Protein AF-A0A4Q2YR15-F1 (afdb_monomer_lite)

Sequence (90 aa):
MSIFNLKNTLIIDAITCTALFVLSVFATATVAALLGLPSDVVTVAGWIGLPSALLMLFVANQKVPSKGLANLIAVGNLGWVAASFAVLAI

Secondary structure (DSSP, 8-state):
-----HHHHHHHHHHHHHHHHHHHHHSHHHHHHHHT--HHHHHHHHHHHHHHHHHHHHHHTSSS--HHHHHHHHHHHHHHHHHHHHHHT-

pLDDT: mean 84.16, std 8.54, range [42.38, 91.06]

Radius of gyration: 14.48 Å; chains: 1; bounding box: 34×25×40 Å

Foldseek 3Di:
DCDDDLLVVLQVLLVVLQVLLCCLQVVLVVVCVVVVHDSVVSNVSSVVSNVLSVLSNVQSPDPHRDPVSVVVSVVVVVVVVVVVVVRVVD

Structure (mmCIF, N/CA/C/O backbone):
data_AF-A0A4Q2YR15-F1
#
_entry.id   AF-A0A4Q2YR15-F1
#
loop_
_atom_site.group_PDB
_atom_site.id
_atom_site.type_symbol
_atom_site.label_atom_id
_atom_site.label_alt_id
_atom_site.label_comp_id
_atom_site.label_asym_id
_atom_site.label_entity_id
_atom_site.label_seq_id
_atom_site.pdbx_PDB_ins_code
_atom_site.Cartn_x
_atom_site.Cartn_y
_atom_site.Cartn_z
_atom_site.occupancy
_atom_site.B_iso_or_equiv
_atom_site.auth_seq_id
_atom_site.auth_comp_id
_atom_site.auth_asym_id
_atom_site.auth_atom_id
_atom_site.pdbx_PDB_model_num
ATOM 1 N N . MET A 1 1 ? -7.587 -13.893 24.484 1.00 42.38 1 MET A N 1
ATOM 2 C CA . MET A 1 1 ? -6.535 -14.328 23.541 1.00 42.38 1 MET A CA 1
ATOM 3 C C . MET A 1 1 ? -5.973 -13.071 22.890 1.00 42.38 1 MET A C 1
ATOM 5 O O . MET A 1 1 ? -6.685 -12.425 22.134 1.00 42.38 1 MET A O 1
ATOM 9 N N . SER A 1 2 ? -4.787 -12.633 23.324 1.00 49.69 2 SER A N 1
ATOM 10 C CA . SER A 1 2 ? -4.199 -11.324 22.995 1.00 49.69 2 SER A CA 1
ATOM 11 C C . SER A 1 2 ? -3.631 -11.315 21.572 1.00 49.69 2 SER A C 1
ATOM 13 O O . SER A 1 2 ? -2.424 -11.387 21.371 1.00 49.69 2 SER A O 1
ATOM 15 N N . ILE A 1 3 ? -4.527 -11.272 20.585 1.00 49.38 3 ILE A N 1
ATOM 16 C CA . ILE A 1 3 ? -4.233 -10.871 19.207 1.00 49.38 3 ILE A CA 1
ATOM 17 C C . ILE A 1 3 ? -3.788 -9.408 19.266 1.00 49.38 3 ILE A C 1
ATOM 19 O O . ILE A 1 3 ? -4.487 -8.590 19.860 1.00 49.38 3 ILE A O 1
ATOM 23 N N . PHE A 1 4 ? -2.612 -9.106 18.721 1.00 56.69 4 PHE A N 1
ATOM 24 C CA . PHE A 1 4 ? -2.022 -7.770 18.605 1.00 56.69 4 PHE A CA 1
ATOM 25 C C . PHE A 1 4 ? -3.065 -6.648 18.486 1.00 56.69 4 PHE A C 1
ATOM 27 O O . PHE A 1 4 ? -4.028 -6.756 17.729 1.00 56.69 4 PHE A O 1
ATOM 34 N N . ASN A 1 5 ? -2.876 -5.569 19.251 1.00 78.75 5 ASN A N 1
ATOM 35 C CA . ASN A 1 5 ? -3.768 -4.413 19.250 1.00 78.75 5 ASN A CA 1
ATOM 36 C C . ASN A 1 5 ? -3.951 -3.919 17.804 1.00 78.75 5 ASN A C 1
ATOM 38 O O . ASN A 1 5 ? -3.015 -3.377 17.221 1.00 78.75 5 ASN A O 1
ATOM 42 N N . LEU A 1 6 ? -5.142 -4.139 17.232 1.00 80.31 6 LEU A N 1
ATOM 43 C CA . LEU A 1 6 ? -5.455 -3.894 15.817 1.00 80.31 6 LEU A CA 1
ATOM 44 C C . LEU A 1 6 ? -5.042 -2.488 15.369 1.00 80.31 6 LEU A C 1
ATOM 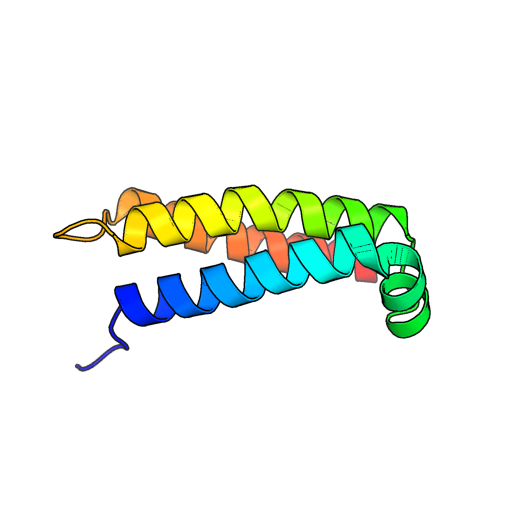46 O O . LEU A 1 6 ? -4.572 -2.301 14.253 1.00 80.31 6 LEU A O 1
ATOM 50 N N . LYS A 1 7 ? -5.159 -1.503 16.266 1.00 80.88 7 LYS A N 1
ATOM 51 C CA . LYS A 1 7 ? -4.707 -0.132 16.012 1.00 80.88 7 LYS A CA 1
ATOM 52 C C . LYS A 1 7 ? -3.205 -0.053 15.781 1.00 80.88 7 LYS A C 1
ATOM 54 O O . LYS A 1 7 ? -2.775 0.612 14.852 1.00 80.88 7 LYS A O 1
ATOM 59 N N . ASN A 1 8 ? -2.418 -0.740 16.601 1.00 85.44 8 ASN A N 1
ATOM 60 C CA . ASN A 1 8 ? -0.965 -0.754 16.479 1.00 85.44 8 ASN A CA 1
ATOM 61 C C . ASN A 1 8 ? -0.535 -1.403 15.160 1.00 85.44 8 ASN A C 1
ATOM 63 O O . ASN A 1 8 ? 0.332 -0.871 14.478 1.00 85.44 8 ASN A O 1
ATOM 67 N N . THR A 1 9 ? -1.184 -2.504 14.771 1.00 86.00 9 THR A N 1
ATOM 68 C CA . THR A 1 9 ? -0.953 -3.143 13.469 1.00 86.00 9 THR A CA 1
ATOM 69 C C . THR A 1 9 ? -1.286 -2.197 12.317 1.00 86.00 9 THR A C 1
ATOM 71 O O . THR A 1 9 ? -0.449 -2.014 11.445 1.00 86.00 9 THR A O 1
ATOM 74 N N . LEU A 1 10 ? -2.451 -1.540 12.343 1.00 85.56 10 LEU A N 1
ATOM 75 C CA . LEU A 1 10 ? -2.852 -0.581 11.306 1.00 85.56 10 LEU A CA 1
ATOM 76 C C . LEU A 1 10 ? -1.918 0.637 11.225 1.00 85.56 10 LEU A C 1
ATOM 78 O O . LEU A 1 10 ? -1.667 1.140 10.136 1.00 85.56 10 LEU A O 1
ATOM 82 N N . ILE A 1 11 ? -1.388 1.108 12.358 1.00 87.00 11 ILE A N 1
ATOM 83 C CA . ILE A 1 11 ? -0.411 2.207 12.386 1.00 87.00 11 ILE A CA 1
ATOM 84 C C . ILE A 1 11 ? 0.911 1.767 11.755 1.00 87.00 11 ILE A C 1
ATOM 86 O O . ILE A 1 11 ? 1.448 2.493 10.923 1.00 87.00 11 ILE A O 1
ATOM 90 N N . ILE A 1 12 ? 1.433 0.594 12.131 1.00 88.25 12 ILE A N 1
ATOM 91 C CA . ILE A 1 12 ? 2.672 0.062 11.549 1.00 88.25 12 ILE A CA 1
ATOM 92 C C . ILE A 1 12 ? 2.500 -0.127 10.039 1.00 88.25 12 ILE A C 1
ATOM 94 O O . ILE A 1 12 ? 3.350 0.330 9.280 1.00 88.25 12 ILE A O 1
ATOM 98 N N . ASP A 1 13 ? 1.382 -0.718 9.613 1.00 86.19 13 ASP A N 1
ATOM 99 C CA . ASP A 1 13 ? 1.068 -0.955 8.201 1.00 86.19 13 ASP A CA 1
ATOM 100 C C . ASP A 1 13 ? 1.006 0.364 7.410 1.00 86.19 13 ASP A C 1
ATOM 102 O O . ASP A 1 13 ? 1.656 0.522 6.374 1.00 86.19 13 ASP A O 1
ATOM 106 N N . ALA A 1 14 ? 0.348 1.384 7.969 1.00 88.12 14 ALA A N 1
ATOM 107 C CA . ALA A 1 14 ? 0.312 2.711 7.370 1.00 88.12 14 ALA A CA 1
ATOM 108 C C . ALA A 1 14 ? 1.693 3.371 7.258 1.00 88.12 14 ALA A C 1
ATOM 110 O O . ALA A 1 14 ? 1.985 4.004 6.240 1.00 88.12 14 ALA A O 1
ATOM 111 N N . ILE A 1 15 ? 2.550 3.233 8.276 1.00 91.06 15 ILE A N 1
ATOM 112 C CA . ILE A 1 15 ? 3.929 3.739 8.236 1.00 91.06 15 ILE A CA 1
ATOM 113 C C . ILE A 1 15 ? 4.696 3.041 7.113 1.00 91.06 15 ILE A C 1
ATOM 115 O O . ILE A 1 15 ? 5.339 3.715 6.310 1.00 91.06 15 ILE A O 1
ATOM 119 N N . THR A 1 16 ? 4.595 1.714 7.008 1.00 90.00 16 THR A N 1
ATOM 120 C CA . THR A 1 16 ? 5.287 0.951 5.964 1.00 90.00 16 THR A CA 1
ATOM 121 C C . THR A 1 16 ? 4.765 1.268 4.564 1.00 90.00 16 THR A C 1
ATOM 123 O O . THR A 1 16 ? 5.571 1.459 3.657 1.00 90.00 16 THR A O 1
ATOM 126 N N . CYS A 1 17 ? 3.451 1.430 4.384 1.00 88.75 17 CYS A N 1
ATOM 127 C CA . CYS A 1 17 ? 2.848 1.830 3.111 1.00 88.75 17 CYS A CA 1
ATOM 128 C C . CYS A 1 17 ? 3.239 3.263 2.715 1.00 88.75 17 CYS A C 1
ATOM 130 O O . CYS A 1 17 ? 3.509 3.536 1.547 1.00 88.75 17 CYS A O 1
ATOM 132 N N . THR A 1 18 ? 3.334 4.176 3.684 1.00 89.06 18 THR A N 1
ATOM 133 C CA . THR A 1 18 ? 3.809 5.547 3.442 1.00 89.06 18 THR A CA 1
ATOM 134 C C . THR A 1 18 ? 5.289 5.557 3.072 1.00 89.06 18 THR A C 1
ATOM 136 O O . THR A 1 18 ? 5.681 6.236 2.126 1.00 89.06 18 THR A O 1
ATOM 139 N N . ALA A 1 19 ? 6.118 4.777 3.770 1.00 89.69 19 ALA A N 1
ATOM 140 C CA . ALA A 1 19 ? 7.530 4.623 3.436 1.00 89.69 19 ALA A CA 1
ATOM 141 C C . ALA A 1 19 ? 7.705 4.027 2.032 1.00 89.69 19 ALA A C 1
ATOM 143 O O . ALA A 1 19 ? 8.519 4.527 1.256 1.00 89.69 19 ALA A O 1
ATOM 144 N N . LEU A 1 20 ? 6.894 3.023 1.674 1.00 88.50 20 LEU A N 1
ATOM 145 C CA . LEU A 1 20 ? 6.861 2.453 0.330 1.00 88.50 20 LEU A CA 1
ATOM 146 C C . LEU A 1 20 ? 6.482 3.507 -0.712 1.00 88.50 20 LEU A C 1
ATOM 148 O O . LEU A 1 20 ? 7.165 3.594 -1.727 1.00 88.50 20 LEU A O 1
ATOM 152 N N . PHE A 1 21 ? 5.455 4.329 -0.472 1.00 89.62 21 PHE A N 1
ATOM 153 C CA . PHE A 1 21 ? 5.102 5.442 -1.360 1.00 89.62 21 PHE A CA 1
ATOM 154 C C . PHE A 1 21 ? 6.282 6.399 -1.551 1.00 89.62 21 PHE A C 1
ATOM 156 O O . PHE A 1 21 ? 6.662 6.682 -2.684 1.00 89.62 21 PHE A O 1
ATOM 163 N N . VAL A 1 22 ? 6.904 6.853 -0.459 1.00 90.19 22 VAL A N 1
ATOM 164 C CA . VAL A 1 22 ? 8.024 7.801 -0.526 1.00 90.19 22 VAL A CA 1
ATOM 165 C C . VAL A 1 22 ? 9.185 7.210 -1.327 1.00 90.19 22 VAL A C 1
ATOM 167 O O . VAL A 1 22 ? 9.679 7.840 -2.260 1.00 90.19 22 VAL A O 1
ATOM 170 N N . LEU A 1 23 ? 9.594 5.980 -1.023 1.00 88.38 23 LEU A N 1
ATOM 171 C CA . LEU A 1 23 ? 10.693 5.322 -1.730 1.00 88.38 23 LEU A CA 1
ATOM 172 C C . LEU A 1 23 ? 10.347 5.050 -3.198 1.00 88.38 23 LEU A C 1
ATOM 174 O O . LEU A 1 23 ? 11.166 5.285 -4.081 1.00 88.38 23 LEU A O 1
ATOM 178 N N . SER A 1 24 ? 9.127 4.606 -3.479 1.00 85.62 24 SER A N 1
ATOM 179 C CA . SER A 1 24 ? 8.729 4.184 -4.823 1.00 85.62 24 SER A CA 1
ATOM 180 C C . SER A 1 24 ? 8.384 5.347 -5.752 1.00 85.62 24 SER A C 1
ATOM 182 O O . SER A 1 24 ? 8.449 5.169 -6.964 1.00 85.62 24 SER A O 1
ATOM 184 N N . VAL A 1 25 ? 8.046 6.529 -5.223 1.00 87.25 25 VAL A N 1
ATOM 185 C CA . VAL A 1 25 ? 7.777 7.744 -6.017 1.00 87.25 25 VAL A CA 1
ATOM 186 C C . VAL A 1 25 ? 9.004 8.651 -6.127 1.00 87.25 25 VAL A C 1
ATOM 188 O O . VAL A 1 25 ? 9.259 9.188 -7.200 1.00 87.25 25 VAL A O 1
ATOM 191 N N . PHE A 1 26 ? 9.788 8.821 -5.056 1.00 87.75 26 PHE A N 1
ATOM 192 C CA . PHE A 1 26 ? 10.939 9.739 -5.068 1.00 87.75 26 PHE A CA 1
ATOM 193 C C . PHE A 1 26 ? 12.274 9.054 -5.375 1.00 87.75 26 PHE A C 1
ATOM 195 O O . PHE A 1 26 ? 13.203 9.713 -5.834 1.00 87.75 26 PHE A O 1
ATOM 202 N N . ALA A 1 27 ? 12.377 7.742 -5.155 1.00 88.81 27 ALA A N 1
ATOM 203 C CA . ALA A 1 27 ? 13.560 6.945 -5.475 1.00 88.81 27 ALA A CA 1
ATOM 204 C C . ALA A 1 27 ? 13.228 5.803 -6.451 1.00 88.81 27 ALA A C 1
ATOM 206 O O . ALA A 1 27 ? 13.898 4.770 -6.444 1.00 88.81 27 ALA A O 1
ATOM 207 N N . THR A 1 28 ? 12.220 5.989 -7.318 1.00 87.88 28 THR A N 1
ATOM 208 C CA . THR A 1 28 ? 11.723 4.964 -8.251 1.00 87.88 28 THR A CA 1
ATOM 209 C C . THR A 1 28 ? 12.842 4.273 -9.011 1.00 87.88 28 THR A C 1
ATOM 211 O O . THR A 1 28 ? 12.901 3.052 -9.006 1.00 87.88 28 THR A O 1
ATOM 214 N N . ALA A 1 29 ? 13.740 5.029 -9.650 1.00 84.25 29 ALA A N 1
ATOM 215 C CA . ALA A 1 29 ? 14.800 4.456 -10.478 1.00 84.25 29 ALA A CA 1
ATOM 216 C C . ALA A 1 29 ? 15.760 3.580 -9.657 1.00 84.25 29 ALA A C 1
ATOM 218 O O . ALA A 1 29 ? 16.157 2.505 -10.098 1.00 84.25 29 ALA A O 1
ATOM 219 N N . THR A 1 30 ? 16.091 4.009 -8.437 1.00 88.44 30 THR A N 1
ATOM 220 C CA . THR A 1 30 ? 16.942 3.252 -7.514 1.00 88.44 30 THR A CA 1
ATOM 221 C C . THR A 1 30 ? 16.241 1.986 -7.029 1.00 88.44 30 THR A C 1
ATOM 223 O O . THR A 1 30 ? 16.845 0.918 -7.026 1.00 88.44 30 THR A O 1
ATOM 226 N N . VAL A 1 31 ? 14.962 2.083 -6.660 1.00 86.88 31 VAL A N 1
ATOM 227 C CA . VAL A 1 31 ? 14.153 0.944 -6.201 1.00 86.88 31 VAL A CA 1
ATOM 228 C C . VAL A 1 31 ? 13.916 -0.056 -7.337 1.00 86.88 31 VAL A C 1
ATOM 230 O O . VAL A 1 31 ? 14.086 -1.253 -7.137 1.00 86.88 31 VAL A O 1
ATOM 233 N N . ALA A 1 32 ? 13.603 0.421 -8.541 1.00 87.94 32 ALA A N 1
ATOM 234 C CA . ALA A 1 32 ? 13.446 -0.388 -9.747 1.00 87.94 32 ALA A CA 1
ATOM 235 C C . ALA A 1 32 ? 14.731 -1.156 -10.082 1.00 87.94 32 ALA A C 1
ATOM 237 O O . ALA A 1 32 ? 14.683 -2.365 -10.292 1.00 87.94 32 ALA A O 1
ATOM 238 N N . ALA A 1 33 ? 15.888 -0.487 -10.041 1.00 88.75 33 ALA A N 1
ATOM 239 C CA . ALA A 1 33 ? 17.182 -1.124 -10.275 1.00 88.75 33 ALA A CA 1
ATOM 240 C C . ALA A 1 33 ? 17.543 -2.156 -9.191 1.00 88.75 33 ALA A C 1
ATOM 242 O O . ALA A 1 33 ? 18.038 -3.231 -9.517 1.00 88.75 33 ALA A O 1
ATOM 243 N N . LEU A 1 34 ? 17.277 -1.854 -7.914 1.00 89.69 34 LEU A N 1
ATOM 244 C CA . LEU A 1 34 ? 17.538 -2.770 -6.796 1.00 89.69 34 LEU A CA 1
ATOM 245 C C . LEU A 1 34 ? 16.657 -4.022 -6.837 1.00 89.69 34 LEU A C 1
ATOM 247 O O . LEU A 1 34 ? 17.122 -5.105 -6.493 1.00 89.69 34 LEU A O 1
ATOM 251 N N . LEU A 1 35 ? 15.391 -3.871 -7.230 1.00 84.81 35 LEU A N 1
ATOM 252 C CA . LEU A 1 35 ? 14.422 -4.967 -7.285 1.00 84.81 35 LEU A CA 1
ATOM 253 C C . LEU A 1 35 ? 14.408 -5.688 -8.641 1.00 84.81 35 LEU A C 1
ATOM 255 O O . LEU A 1 35 ? 13.748 -6.715 -8.765 1.00 84.81 35 LEU A O 1
ATOM 259 N N . GLY A 1 36 ? 15.106 -5.160 -9.652 1.00 85.12 36 GLY A N 1
ATOM 260 C CA . GLY A 1 36 ? 15.058 -5.674 -11.022 1.00 85.12 36 GLY A CA 1
ATOM 261 C C . GLY A 1 36 ? 13.672 -5.551 -11.665 1.00 85.12 36 GLY A C 1
ATOM 262 O O . GLY A 1 36 ? 13.327 -6.359 -12.522 1.00 85.12 36 GLY A O 1
ATOM 263 N N . LEU A 1 37 ? 12.866 -4.575 -11.233 1.00 84.62 37 LEU A N 1
ATOM 264 C CA . LEU A 1 37 ? 11.479 -4.388 -11.669 1.00 84.62 37 LEU A CA 1
ATOM 265 C C . LEU A 1 37 ? 11.338 -3.186 -12.616 1.00 84.62 37 LEU A C 1
ATOM 267 O O . LEU A 1 37 ? 12.114 -2.234 -12.515 1.00 84.62 37 LEU A O 1
ATOM 271 N N . PRO A 1 38 ? 10.317 -3.166 -13.493 1.00 86.00 38 PRO A N 1
ATOM 272 C CA . PRO A 1 38 ? 10.006 -1.990 -14.297 1.00 86.00 38 PRO A CA 1
ATOM 273 C C . PRO A 1 38 ? 9.651 -0.777 -13.426 1.00 86.00 38 PRO A C 1
ATOM 275 O O . PRO A 1 38 ? 8.878 -0.883 -12.471 1.00 86.00 38 PRO A O 1
ATOM 278 N N . SER A 1 39 ? 10.155 0.400 -13.800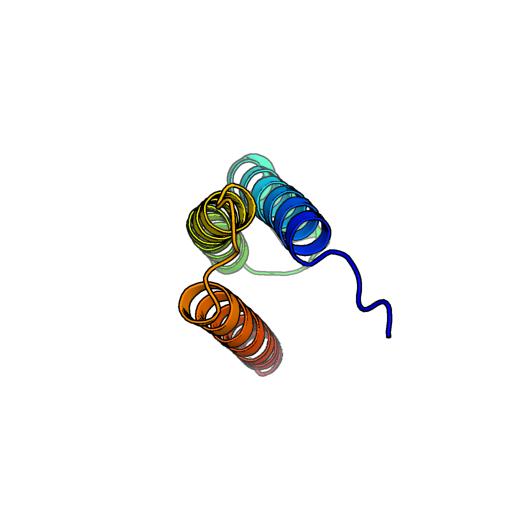 1.00 86.62 39 SER A N 1
ATOM 279 C CA . SER A 1 39 ? 9.897 1.675 -13.111 1.00 86.62 39 SER A CA 1
ATOM 280 C C . SER A 1 39 ? 8.404 1.987 -12.978 1.00 86.62 39 SER A C 1
ATOM 282 O O . SER A 1 39 ? 7.963 2.509 -11.954 1.00 86.62 39 SER A O 1
ATOM 284 N N . ASP A 1 40 ? 7.613 1.626 -13.989 1.00 86.56 40 ASP A N 1
ATOM 285 C CA . ASP A 1 40 ? 6.165 1.840 -13.999 1.00 86.56 40 ASP A CA 1
ATOM 286 C C . ASP A 1 40 ? 5.470 1.010 -12.913 1.00 86.56 40 ASP A C 1
ATOM 288 O O . ASP A 1 40 ? 4.608 1.514 -12.199 1.00 86.56 40 ASP A O 1
ATOM 292 N N . VAL A 1 41 ? 5.907 -0.236 -12.703 1.00 85.69 41 VAL A N 1
ATOM 293 C CA . VAL A 1 41 ? 5.375 -1.094 -11.633 1.00 85.69 41 VAL A CA 1
ATOM 294 C C . VAL A 1 41 ? 5.696 -0.492 -10.267 1.00 85.69 41 VAL A C 1
ATOM 296 O O . VAL A 1 41 ? 4.823 -0.423 -9.406 1.00 85.69 41 VAL A O 1
ATOM 299 N N . VAL A 1 42 ? 6.922 0.004 -10.080 1.00 86.56 42 VAL A N 1
ATOM 300 C CA . VAL A 1 42 ? 7.356 0.633 -8.824 1.00 86.56 42 VAL A CA 1
ATOM 301 C C . VAL A 1 42 ? 6.579 1.925 -8.552 1.00 86.56 42 VAL A C 1
ATOM 303 O O . VAL A 1 42 ? 6.045 2.098 -7.458 1.00 86.56 42 VAL A O 1
ATOM 306 N N . THR A 1 43 ? 6.439 2.819 -9.534 1.00 88.00 43 THR A N 1
ATOM 307 C CA . THR A 1 43 ? 5.671 4.065 -9.347 1.00 88.00 43 THR A CA 1
ATOM 308 C C . THR A 1 43 ? 4.203 3.797 -9.024 1.00 88.00 43 THR A C 1
ATOM 310 O O 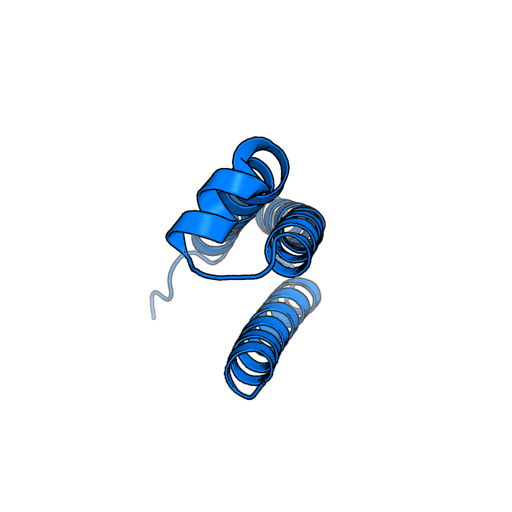. THR A 1 43 ? 3.679 4.372 -8.067 1.00 88.00 43 THR A O 1
ATOM 313 N N . VAL A 1 44 ? 3.544 2.906 -9.773 1.00 87.69 44 VAL A N 1
ATOM 314 C CA . VAL A 1 44 ? 2.146 2.517 -9.531 1.00 87.69 44 VAL A CA 1
ATOM 315 C C . VAL A 1 44 ? 2.002 1.903 -8.142 1.00 87.69 44 VAL A C 1
ATOM 317 O O . VAL A 1 44 ? 1.079 2.256 -7.406 1.00 87.69 44 VAL A O 1
ATOM 320 N N . ALA A 1 45 ? 2.946 1.047 -7.746 1.00 86.06 45 ALA A N 1
ATOM 321 C CA . ALA A 1 45 ? 2.955 0.440 -6.428 1.00 86.06 45 ALA A CA 1
ATOM 322 C C . ALA A 1 45 ? 3.018 1.481 -5.301 1.00 86.06 45 ALA A C 1
ATOM 324 O O . ALA A 1 45 ? 2.250 1.409 -4.339 1.00 86.06 45 ALA A O 1
ATOM 325 N N . GLY A 1 46 ? 3.877 2.492 -5.456 1.00 87.19 46 GLY A N 1
ATOM 326 C CA . GLY A 1 46 ? 3.941 3.625 -4.541 1.00 87.19 46 GLY A CA 1
ATOM 327 C C . GLY A 1 46 ? 2.597 4.336 -4.424 1.00 87.19 46 GLY A C 1
ATOM 328 O O . GLY A 1 46 ? 2.064 4.478 -3.322 1.00 87.19 46 GLY A O 1
ATOM 329 N N . TRP A 1 47 ? 2.018 4.741 -5.557 1.00 87.50 47 TRP A N 1
ATOM 330 C CA . TRP A 1 47 ? 0.753 5.479 -5.595 1.00 87.50 47 TRP A CA 1
ATOM 331 C C . TRP A 1 47 ? -0.436 4.716 -5.009 1.00 87.50 47 TRP A C 1
ATOM 333 O O . TRP A 1 47 ? -1.315 5.357 -4.442 1.00 87.50 47 TRP A O 1
ATOM 343 N N . ILE A 1 48 ? -0.465 3.382 -5.089 1.00 85.81 48 ILE A N 1
ATOM 344 C CA . ILE A 1 48 ? -1.489 2.543 -4.436 1.00 85.81 48 ILE A CA 1
ATOM 345 C C . ILE A 1 48 ? -1.269 2.470 -2.915 1.00 85.81 48 ILE A C 1
ATOM 347 O O . ILE A 1 48 ? -2.234 2.439 -2.145 1.00 85.81 48 ILE A O 1
ATOM 351 N N . GLY A 1 49 ? -0.014 2.495 -2.459 1.00 85.06 49 GLY A N 1
ATOM 352 C CA . GLY A 1 49 ? 0.331 2.483 -1.036 1.00 85.06 49 GLY A CA 1
ATOM 353 C C . GLY A 1 49 ? -0.202 3.696 -0.265 1.00 85.06 49 GLY A C 1
ATOM 354 O O . GLY A 1 49 ? -0.633 3.555 0.877 1.00 85.06 49 GLY A O 1
ATOM 355 N N . LEU A 1 50 ? -0.251 4.878 -0.887 1.00 87.06 50 LEU A N 1
ATOM 356 C CA . LEU A 1 50 ? -0.721 6.114 -0.246 1.00 87.06 50 LEU A CA 1
ATOM 357 C C . LEU A 1 50 ? -2.209 6.087 0.188 1.00 87.06 50 LEU A C 1
ATOM 359 O O . LEU A 1 50 ? -2.477 6.312 1.371 1.00 87.06 50 LEU A O 1
ATOM 363 N N . PRO A 1 51 ? -3.197 5.807 -0.689 1.00 86.88 51 PRO A N 1
ATOM 364 C CA . PRO A 1 51 ? -4.596 5.701 -0.278 1.00 86.88 51 PRO A CA 1
ATOM 365 C C . PRO A 1 51 ? -4.815 4.554 0.716 1.00 86.88 51 PRO A C 1
ATOM 367 O O . PRO A 1 51 ? -5.636 4.691 1.623 1.00 86.88 51 PRO A O 1
ATOM 370 N N . SER A 1 52 ? -4.047 3.464 0.601 1.00 86.12 52 SER A N 1
ATOM 371 C CA . SER A 1 52 ? -4.069 2.359 1.564 1.00 86.12 52 SER A CA 1
ATOM 372 C C . SER A 1 52 ? -3.630 2.820 2.963 1.00 86.12 52 SER A C 1
ATOM 374 O O . SER A 1 52 ? -4.367 2.648 3.937 1.00 86.12 52 SER A O 1
ATOM 376 N N . ALA A 1 53 ? -2.495 3.524 3.055 1.00 87.50 53 ALA A N 1
ATOM 377 C CA . ALA A 1 53 ? -1.980 4.086 4.303 1.00 87.50 53 ALA A CA 1
ATOM 378 C C . ALA A 1 53 ? -2.960 5.077 4.949 1.00 87.50 53 ALA A C 1
ATOM 380 O O . ALA A 1 53 ? -3.185 5.035 6.161 1.00 87.50 53 ALA A O 1
ATOM 381 N N . LEU A 1 54 ? -3.581 5.948 4.146 1.00 88.88 54 LEU A N 1
ATOM 382 C CA . LEU A 1 54 ? -4.590 6.895 4.625 1.00 88.88 54 LEU A CA 1
ATOM 383 C C . LEU A 1 54 ? -5.801 6.174 5.223 1.00 88.88 54 LEU A C 1
ATOM 385 O O . LEU A 1 54 ? -6.275 6.549 6.297 1.00 88.88 54 LEU A O 1
ATOM 389 N N . LEU A 1 55 ? -6.281 5.120 4.562 1.00 87.31 55 LEU A N 1
ATOM 390 C CA . LEU A 1 55 ? -7.419 4.339 5.035 1.00 87.31 55 LEU A CA 1
ATOM 391 C C . LEU A 1 55 ? -7.075 3.585 6.332 1.00 87.31 55 LEU A C 1
ATOM 393 O O . LEU A 1 55 ? -7.871 3.590 7.272 1.00 87.31 55 LEU A O 1
ATOM 397 N N . MET A 1 56 ? -5.871 3.020 6.441 1.00 86.69 56 MET A N 1
ATOM 398 C CA . MET A 1 56 ? -5.376 2.374 7.664 1.00 86.69 56 MET A CA 1
ATOM 399 C C . MET A 1 56 ? -5.257 3.355 8.838 1.00 86.69 56 MET A C 1
ATOM 401 O O . MET A 1 56 ? -5.751 3.058 9.929 1.00 86.69 56 MET A O 1
ATOM 405 N N . LEU A 1 57 ? -4.680 4.546 8.624 1.00 87.75 57 LEU A N 1
ATOM 406 C CA . LEU A 1 57 ? -4.604 5.598 9.649 1.00 87.75 57 LEU A CA 1
ATOM 407 C C . LEU A 1 57 ? -5.986 6.078 10.074 1.00 87.75 57 LEU A C 1
ATOM 409 O O . LEU A 1 57 ? -6.222 6.312 11.262 1.00 87.75 57 LEU A O 1
ATOM 413 N N . PHE A 1 58 ? -6.906 6.221 9.122 1.00 87.56 58 PHE A N 1
ATOM 414 C CA . PHE A 1 58 ? -8.276 6.611 9.415 1.00 87.56 58 PHE A CA 1
ATOM 415 C C . PHE A 1 58 ? -8.954 5.589 10.333 1.00 87.56 58 PHE A C 1
ATOM 417 O O . PHE A 1 58 ? -9.511 5.967 11.363 1.00 87.56 58 PHE A O 1
ATOM 424 N N . VAL A 1 59 ? -8.850 4.291 10.023 1.00 86.69 59 VAL A N 1
ATOM 425 C CA . VAL A 1 59 ? -9.423 3.217 10.853 1.00 86.69 59 VAL A CA 1
ATOM 426 C C . VAL A 1 59 ? -8.733 3.127 12.216 1.00 86.69 59 VAL A C 1
ATOM 428 O O . VAL A 1 59 ? -9.407 2.937 13.231 1.00 86.69 59 VAL A O 1
ATOM 431 N N . ALA A 1 60 ? -7.413 3.312 12.277 1.00 84.94 60 ALA A N 1
ATOM 432 C CA . ALA A 1 60 ? -6.659 3.278 13.528 1.00 84.94 60 ALA A CA 1
ATOM 433 C C . ALA A 1 60 ? -7.046 4.412 14.498 1.00 84.94 60 ALA A C 1
ATOM 435 O O . ALA A 1 60 ? -7.094 4.193 15.713 1.00 84.94 60 ALA A O 1
ATOM 436 N N . ASN A 1 61 ? -7.372 5.599 13.973 1.00 84.81 61 ASN A N 1
ATOM 437 C CA . ASN A 1 61 ? -7.783 6.766 14.763 1.00 84.81 61 ASN A CA 1
ATOM 438 C C . ASN A 1 61 ? -9.227 6.691 15.298 1.00 84.81 61 ASN A C 1
ATOM 440 O O . ASN A 1 61 ? -9.617 7.496 16.146 1.00 84.81 61 ASN A O 1
ATOM 444 N N . GLN A 1 62 ? -10.038 5.723 14.864 1.00 85.06 62 GLN A N 1
ATOM 445 C CA . GLN A 1 62 ? -11.398 5.555 15.382 1.00 85.06 62 GLN A CA 1
ATOM 446 C C . GLN A 1 62 ? -11.382 5.079 16.844 1.00 85.06 62 GLN A C 1
ATOM 448 O O . GLN A 1 62 ? -10.575 4.231 17.235 1.00 85.06 62 GLN A O 1
ATOM 453 N N . LYS A 1 63 ? -12.309 5.576 17.681 1.00 76.62 63 LYS A N 1
ATOM 454 C CA . LYS A 1 63 ? -12.460 5.104 19.077 1.00 76.62 63 LYS A CA 1
ATOM 455 C C . LYS A 1 63 ? -12.627 3.582 19.132 1.00 76.62 63 LYS A C 1
ATOM 457 O O . LYS A 1 63 ? -11.895 2.927 19.871 1.00 76.62 63 LYS A O 1
ATOM 462 N N . VAL A 1 64 ? -13.502 3.043 18.283 1.00 79.62 64 VAL A N 1
ATOM 463 C CA . VAL A 1 64 ? -13.645 1.608 18.005 1.00 79.62 64 VAL A CA 1
ATOM 464 C C . VAL A 1 64 ? -13.373 1.396 16.512 1.00 79.62 64 VAL A C 1
ATOM 466 O O . VAL A 1 64 ? -14.081 2.001 15.708 1.00 79.62 64 VAL A O 1
ATOM 469 N N . PRO A 1 65 ? -12.374 0.583 16.120 1.00 77.62 65 PRO A N 1
ATOM 470 C CA . PRO A 1 65 ? -12.081 0.329 14.710 1.00 77.62 65 PRO A CA 1
ATOM 471 C C . PRO A 1 65 ? -13.277 -0.303 13.987 1.00 77.62 65 PRO A C 1
ATOM 473 O O . PRO A 1 65 ? -13.824 -1.312 14.443 1.00 77.62 65 PRO A O 1
ATOM 476 N N . SER A 1 66 ? -13.675 0.262 12.847 1.00 83.94 66 SER A N 1
ATOM 477 C CA . SER A 1 66 ? -14.728 -0.309 12.005 1.00 83.94 66 SER A CA 1
ATOM 478 C C . SER A 1 66 ? -14.287 -1.645 11.405 1.00 83.94 66 SER A C 1
ATOM 480 O O . SER A 1 66 ? -13.349 -1.702 10.60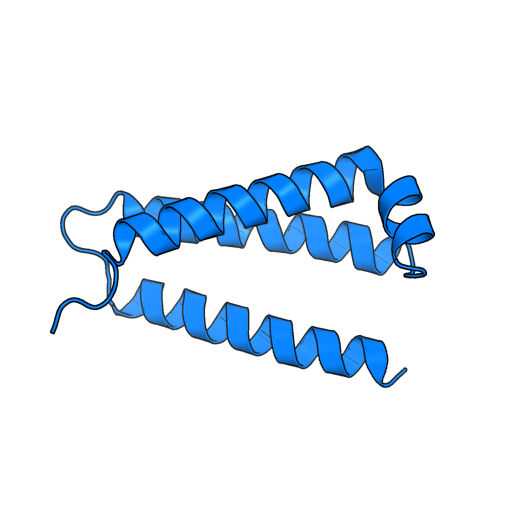8 1.00 83.94 66 SER A O 1
ATOM 482 N N . LYS A 1 67 ? -15.008 -2.725 11.735 1.00 83.81 67 LYS A N 1
ATOM 483 C CA . LYS A 1 67 ? -14.754 -4.068 11.181 1.00 83.81 67 LYS A CA 1
ATOM 484 C C . LYS A 1 67 ? -14.867 -4.104 9.655 1.00 83.81 67 LYS A C 1
ATOM 486 O O . LYS A 1 67 ? -14.097 -4.804 9.012 1.00 83.81 67 LYS A O 1
ATOM 491 N N . GLY A 1 68 ? -15.802 -3.343 9.079 1.00 85.94 68 GLY A N 1
ATOM 492 C CA . GLY A 1 68 ? -15.997 -3.293 7.627 1.00 85.94 68 GLY A CA 1
ATOM 493 C C . GLY A 1 68 ? -14.789 -2.702 6.902 1.00 85.94 68 GLY A C 1
ATOM 494 O O . GLY A 1 68 ? -14.310 -3.283 5.935 1.00 85.94 68 GLY A O 1
ATOM 495 N N . LEU A 1 69 ? -14.246 -1.595 7.419 1.00 84.00 69 LEU A N 1
ATOM 496 C CA . LEU A 1 69 ? -13.054 -0.971 6.844 1.00 84.00 69 LE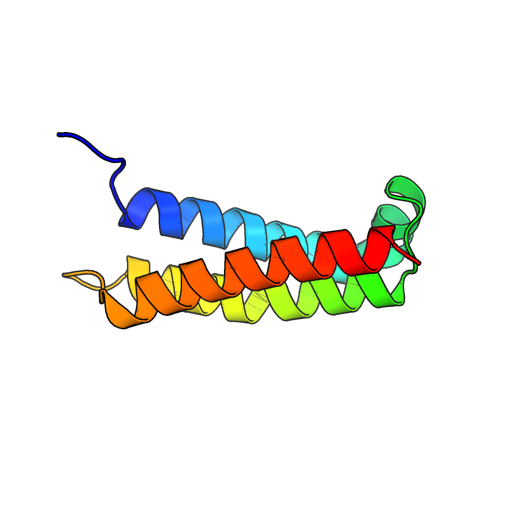U A CA 1
ATOM 497 C C . LEU A 1 69 ? -11.798 -1.813 7.094 1.00 84.00 69 LEU A C 1
ATOM 499 O O . LEU A 1 69 ? -10.985 -1.962 6.193 1.00 84.00 69 LEU A O 1
ATOM 503 N N . ALA A 1 70 ? -11.664 -2.426 8.272 1.00 85.06 70 ALA A N 1
ATOM 504 C CA . ALA A 1 70 ? -10.565 -3.352 8.542 1.00 85.06 70 ALA A CA 1
ATOM 505 C C . ALA A 1 70 ? -10.582 -4.567 7.592 1.00 85.06 70 ALA A C 1
ATOM 507 O O . ALA A 1 70 ? -9.538 -4.961 7.078 1.00 85.06 70 ALA A O 1
ATOM 508 N N . ASN A 1 71 ? -11.761 -5.123 7.298 1.00 86.69 71 ASN A N 1
ATOM 509 C CA . ASN A 1 71 ? -11.899 -6.203 6.320 1.00 86.69 71 ASN A CA 1
ATOM 510 C C . ASN A 1 71 ? -11.597 -5.733 4.892 1.00 86.69 71 ASN A C 1
ATOM 512 O O . ASN A 1 71 ? -10.976 -6.477 4.140 1.00 86.69 71 ASN A O 1
ATOM 516 N N . LEU A 1 72 ? -11.989 -4.509 4.520 1.00 88.12 72 LEU A N 1
ATOM 517 C CA . LEU A 1 72 ? -11.631 -3.921 3.226 1.00 88.12 72 LEU A CA 1
ATOM 518 C C . LEU A 1 72 ? -10.104 -3.842 3.060 1.00 88.12 72 LEU A C 1
ATOM 520 O O . LEU A 1 72 ? -9.588 -4.249 2.024 1.00 88.12 72 LEU A O 1
ATOM 524 N N . ILE A 1 73 ? -9.388 -3.383 4.093 1.00 86.88 73 ILE A N 1
ATOM 525 C CA . ILE A 1 73 ? -7.915 -3.346 4.116 1.00 86.88 73 ILE A CA 1
ATOM 526 C C . ILE A 1 73 ? -7.344 -4.753 3.935 1.00 86.88 73 ILE A C 1
ATOM 528 O O . ILE A 1 73 ? -6.463 -4.961 3.106 1.00 86.88 73 ILE A O 1
ATOM 532 N N . ALA A 1 74 ? -7.872 -5.734 4.672 1.00 87.12 74 ALA A N 1
ATOM 533 C CA . ALA A 1 74 ? -7.417 -7.116 4.574 1.00 87.12 74 ALA A CA 1
ATOM 534 C C . ALA A 1 74 ? -7.613 -7.692 3.161 1.00 87.12 74 ALA A C 1
ATOM 536 O O . ALA A 1 74 ? -6.699 -8.307 2.618 1.00 87.12 74 ALA A O 1
ATOM 537 N N . VAL A 1 75 ? -8.771 -7.454 2.537 1.00 89.06 75 VAL A N 1
ATOM 538 C CA . VAL A 1 75 ? -9.042 -7.868 1.150 1.00 89.06 75 VAL A CA 1
ATOM 539 C C . VAL A 1 75 ? -8.122 -7.140 0.167 1.00 89.06 75 VAL A C 1
ATOM 541 O O . VAL A 1 75 ? -7.605 -7.772 -0.750 1.00 89.06 75 VAL A O 1
ATOM 544 N N . GLY A 1 76 ? -7.863 -5.847 0.375 1.00 85.88 76 GLY A N 1
ATOM 545 C CA . GLY A 1 76 ? -6.907 -5.076 -0.422 1.00 85.88 76 GLY A CA 1
ATOM 546 C C . GLY A 1 76 ? -5.493 -5.658 -0.360 1.00 85.88 76 GLY A C 1
ATOM 547 O O . GLY A 1 76 ? -4.885 -5.897 -1.401 1.00 85.88 76 GLY A O 1
ATOM 548 N N . ASN A 1 77 ? -5.009 -5.986 0.840 1.00 88.00 77 ASN A N 1
ATOM 549 C CA . ASN A 1 77 ? -3.711 -6.637 1.036 1.00 88.00 77 ASN A CA 1
ATOM 550 C C . ASN A 1 77 ? -3.661 -8.041 0.402 1.00 88.00 77 ASN A C 1
ATOM 552 O O . ASN A 1 77 ? -2.647 -8.412 -0.185 1.00 88.00 77 ASN A O 1
ATOM 556 N N . LEU A 1 78 ? -4.750 -8.816 0.438 1.00 88.19 78 LEU A N 1
ATOM 557 C CA . LEU A 1 78 ? -4.826 -10.092 -0.290 1.00 88.19 78 LEU A CA 1
ATOM 558 C C . LEU A 1 78 ? -4.765 -9.892 -1.811 1.00 88.19 78 LEU A C 1
ATOM 560 O O . LEU A 1 78 ? -4.055 -10.623 -2.501 1.00 88.19 78 LEU A O 1
ATOM 564 N N . GLY A 1 79 ? -5.469 -8.884 -2.331 1.00 88.81 79 GLY A N 1
ATOM 565 C CA . GLY A 1 79 ? -5.398 -8.498 -3.739 1.00 88.81 79 GLY A CA 1
ATOM 566 C C . GLY A 1 79 ? -3.987 -8.082 -4.152 1.00 88.81 79 GLY A C 1
ATOM 567 O O . GLY A 1 79 ? -3.520 -8.476 -5.217 1.00 88.81 79 GLY A O 1
ATOM 568 N N . TRP A 1 80 ? -3.273 -7.365 -3.283 1.00 85.94 80 TRP A N 1
ATOM 569 C CA . TRP A 1 80 ? -1.878 -6.983 -3.494 1.00 85.94 80 TRP A CA 1
ATOM 570 C C . TRP A 1 80 ? -0.945 -8.189 -3.618 1.00 85.94 80 TRP A C 1
ATOM 572 O O . TRP A 1 80 ? -0.103 -8.242 -4.515 1.00 85.94 80 TRP A O 1
ATOM 582 N N . VAL A 1 81 ? -1.114 -9.189 -2.750 1.00 88.25 81 VAL A N 1
ATOM 583 C CA . VAL A 1 81 ? -0.350 -10.440 -2.827 1.00 88.25 81 VAL A CA 1
ATOM 584 C C . VAL A 1 81 ? -0.632 -11.151 -4.151 1.00 88.25 81 VAL A C 1
ATOM 586 O O . VAL A 1 81 ? 0.305 -11.539 -4.845 1.00 88.25 81 VAL A O 1
ATOM 589 N N . ALA A 1 82 ? -1.902 -11.263 -4.550 1.00 87.81 82 ALA A N 1
ATOM 590 C CA . ALA A 1 82 ? -2.278 -11.867 -5.829 1.00 87.81 82 ALA A CA 1
ATOM 591 C C . ALA A 1 82 ? -1.683 -11.112 -7.034 1.00 87.81 82 ALA A C 1
ATOM 593 O O . ALA A 1 82 ? -1.145 -11.739 -7.945 1.00 87.81 82 ALA A O 1
ATOM 594 N N . ALA A 1 83 ? -1.713 -9.777 -7.017 1.00 85.62 83 ALA A N 1
ATOM 595 C CA . ALA A 1 83 ? -1.089 -8.944 -8.043 1.00 85.62 83 ALA A CA 1
ATOM 596 C C . ALA A 1 83 ? 0.434 -9.135 -8.092 1.00 85.62 83 ALA A C 1
ATOM 598 O O . ALA A 1 83 ? 1.006 -9.225 -9.174 1.00 85.62 83 ALA A O 1
ATOM 599 N N . SER A 1 84 ? 1.086 -9.271 -6.935 1.00 84.75 84 SER A N 1
ATOM 600 C CA . SER A 1 84 ? 2.528 -9.534 -6.854 1.00 84.75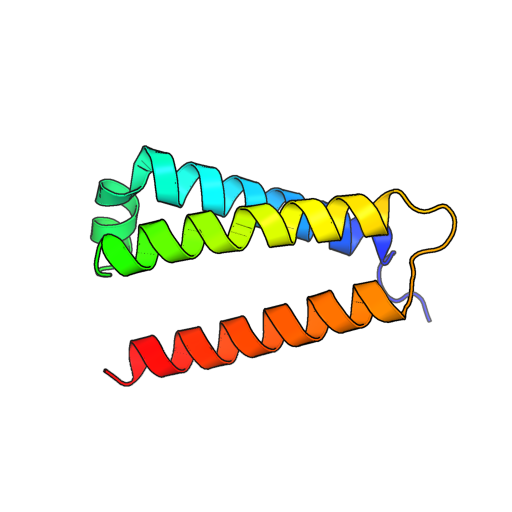 84 SER A CA 1
ATOM 601 C C . SER A 1 84 ? 2.894 -10.866 -7.519 1.00 84.75 84 SER A C 1
ATOM 603 O O . SER A 1 84 ? 3.858 -10.931 -8.277 1.00 84.75 84 SER A O 1
ATOM 605 N N . PHE A 1 85 ? 2.092 -11.916 -7.309 1.00 86.75 85 PHE A N 1
ATOM 606 C CA . PHE A 1 85 ? 2.263 -13.185 -8.024 1.00 86.75 85 PHE A CA 1
ATOM 607 C C . PHE A 1 85 ? 2.016 -13.053 -9.527 1.00 86.75 85 PHE A C 1
ATOM 609 O O . PHE A 1 85 ? 2.736 -13.667 -10.307 1.00 86.75 85 PHE A O 1
ATOM 616 N N . ALA A 1 86 ? 1.035 -12.248 -9.943 1.00 83.88 86 ALA A N 1
ATOM 617 C CA . ALA A 1 86 ? 0.782 -11.999 -11.359 1.00 83.88 86 ALA A CA 1
ATOM 618 C C . ALA A 1 86 ? 1.966 -11.295 -12.040 1.00 83.88 86 ALA A C 1
ATOM 620 O O . ALA A 1 86 ? 2.312 -11.659 -13.156 1.00 83.88 86 ALA A O 1
ATOM 621 N N . VAL A 1 87 ? 2.621 -10.345 -11.361 1.00 80.44 87 VAL A N 1
ATOM 622 C CA . VAL A 1 87 ? 3.839 -9.685 -11.865 1.00 80.44 87 VAL A CA 1
ATOM 623 C C . VAL A 1 87 ? 5.001 -10.672 -12.002 1.00 80.44 87 VAL A C 1
ATOM 625 O O . VAL A 1 87 ? 5.748 -10.576 -12.963 1.00 80.44 87 VAL A O 1
ATOM 628 N N . LEU A 1 88 ? 5.145 -11.631 -11.081 1.00 76.75 88 LEU A N 1
ATOM 629 C CA . LEU A 1 88 ? 6.177 -12.678 -11.165 1.00 76.75 88 LEU A CA 1
ATOM 630 C C . LEU A 1 88 ? 5.896 -13.746 -12.234 1.00 76.75 88 LEU A C 1
ATOM 632 O O . LEU A 1 88 ? 6.797 -14.499 -12.592 1.00 76.75 88 LEU A O 1
ATOM 636 N N . ALA A 1 89 ? 4.647 -13.869 -12.683 1.00 72.81 89 ALA A N 1
ATOM 637 C CA . ALA A 1 89 ? 4.233 -14.853 -13.680 1.00 72.81 89 ALA A CA 1
ATOM 638 C C . ALA A 1 89 ? 4.433 -14.377 -15.133 1.00 72.81 89 ALA A C 1
ATOM 640 O O . ALA A 1 89 ? 4.109 -15.124 -16.058 1.00 72.81 89 ALA A O 1
ATOM 641 N N . ILE A 1 90 ? 4.924 -13.149 -15.323 1.00 62.16 90 ILE A N 1
ATOM 642 C CA . ILE A 1 90 ? 5.182 -12.488 -16.611 1.00 62.16 90 ILE A CA 1
ATOM 643 C C . ILE A 1 90 ? 6.693 -12.315 -16.766 1.00 62.16 90 ILE A C 1
ATOM 645 O O . ILE A 1 90 ? 7.184 -12.552 -17.891 1.00 62.16 90 ILE A O 1
#